Protein AF-A0A5D2LCI1-F1 (afdb_monomer)

Mean predicted aligned error: 9.77 Å

pLDDT: mean 77.8, std 13.32, range [40.31, 94.5]

Sequence (131 aa):
MELATDKFLALASKKVVVLVDDGNFLAWKQHVLLIAKTHRLQMFLEGTINIPPRMVVDEDGVSVEKPLYVHYKQQDSALTAWLLSTISPLLHNQLVGNSGSSCKLWKAHMHIFGPHSTTKAMRYRSLLHNV

Structure (mmCIF, N/CA/C/O backbone):
data_AF-A0A5D2LCI1-F1
#
_entry.id   AF-A0A5D2LCI1-F1
#
loop_
_atom_site.group_PDB
_atom_site.id
_atom_site.type_symbol
_atom_site.label_atom_id
_atom_site.label_alt_id
_atom_site.label_comp_id
_atom_site.label_asym_id
_atom_site.label_entity_id
_atom_site.label_seq_id
_atom_site.pdbx_PDB_ins_code
_atom_site.Cartn_x
_atom_site.Cartn_y
_atom_site.Cartn_z
_atom_site.occupancy
_atom_site.B_iso_or_equiv
_atom_site.auth_seq_id
_atom_site.auth_comp_id
_atom_site.auth_asym_id
_atom_site.auth_atom_id
_atom_site.pdbx_PDB_model_num
ATOM 1 N N . MET A 1 1 ? -12.586 -13.270 11.402 1.00 48.69 1 MET A N 1
ATOM 2 C CA . MET A 1 1 ? -11.879 -12.193 10.667 1.00 48.69 1 MET A CA 1
ATOM 3 C C . MET A 1 1 ? -10.498 -12.653 10.189 1.00 48.69 1 MET A C 1
ATOM 5 O O . MET A 1 1 ? -10.115 -12.307 9.085 1.00 48.69 1 MET A O 1
ATOM 9 N N . GLU A 1 2 ? -9.821 -13.510 10.960 1.00 40.31 2 GLU A N 1
ATOM 10 C CA . GLU A 1 2 ? -8.517 -14.153 10.684 1.00 40.31 2 GLU A CA 1
ATOM 11 C C . GLU A 1 2 ? -8.432 -14.883 9.325 1.00 40.31 2 GLU A C 1
ATOM 13 O O . GLU A 1 2 ? -7.557 -14.600 8.513 1.00 40.31 2 GLU A O 1
ATOM 18 N N . LEU A 1 3 ? -9.452 -15.682 8.987 1.00 42.62 3 LEU A N 1
ATOM 19 C CA . LEU A 1 3 ? -9.507 -16.460 7.740 1.00 42.62 3 LEU A CA 1
ATOM 20 C C . LEU A 1 3 ? -9.463 -15.613 6.449 1.00 42.62 3 LEU A C 1
ATOM 22 O O . LEU A 1 3 ? -9.072 -16.110 5.393 1.00 42.62 3 LEU A O 1
ATOM 26 N N . ALA A 1 4 ? -9.904 -14.351 6.497 1.00 53.44 4 ALA A N 1
ATOM 27 C CA . ALA A 1 4 ? -9.892 -13.464 5.332 1.00 53.44 4 ALA A CA 1
ATOM 28 C C . ALA A 1 4 ? -8.503 -12.850 5.105 1.00 53.44 4 ALA A C 1
ATOM 30 O O . ALA A 1 4 ? -8.072 -12.715 3.959 1.00 53.44 4 ALA A O 1
ATOM 31 N N . THR A 1 5 ? -7.799 -12.532 6.192 1.00 53.97 5 THR A N 1
ATOM 32 C CA . THR A 1 5 ? -6.439 -11.990 6.173 1.00 53.97 5 THR A CA 1
ATOM 33 C C . THR A 1 5 ? -5.434 -13.055 5.736 1.00 53.97 5 THR A C 1
ATOM 35 O O . THR A 1 5 ? -4.593 -12.777 4.887 1.00 53.97 5 THR A O 1
ATOM 38 N N . ASP A 1 6 ? -5.585 -14.299 6.194 1.00 58.38 6 ASP A N 1
ATOM 39 C CA . ASP A 1 6 ? -4.702 -15.404 5.791 1.00 58.38 6 ASP A CA 1
ATOM 40 C C . ASP A 1 6 ? -4.864 -15.768 4.315 1.00 58.38 6 ASP A C 1
ATOM 42 O O . ASP A 1 6 ? -3.885 -15.972 3.598 1.00 58.38 6 ASP A O 1
ATOM 46 N N . LYS A 1 7 ? -6.106 -15.783 3.814 1.00 59.00 7 LYS A N 1
ATOM 47 C CA . LYS A 1 7 ? -6.382 -15.991 2.384 1.00 59.00 7 LYS A CA 1
ATOM 48 C C . LYS A 1 7 ? -5.862 -14.837 1.526 1.00 59.00 7 LYS A C 1
ATOM 50 O O . LYS A 1 7 ? -5.358 -15.085 0.432 1.00 59.00 7 LYS A O 1
ATOM 55 N N . PHE A 1 8 ? -5.960 -13.600 2.021 1.00 59.72 8 PHE A N 1
ATOM 56 C CA . PHE A 1 8 ? -5.376 -12.422 1.378 1.00 59.72 8 PHE A CA 1
ATOM 57 C C . PHE A 1 8 ? -3.855 -12.558 1.268 1.00 59.72 8 PHE A C 1
ATOM 59 O O . PHE A 1 8 ? -3.321 -12.451 0.168 1.00 59.72 8 PHE A O 1
ATOM 66 N N . LEU A 1 9 ? -3.173 -12.883 2.371 1.00 60.41 9 LEU A N 1
ATOM 67 C CA . LEU A 1 9 ? -1.721 -13.067 2.412 1.00 60.41 9 LEU A CA 1
ATOM 68 C C . LEU A 1 9 ? -1.252 -14.268 1.575 1.00 60.41 9 LEU A C 1
ATOM 70 O O . LEU A 1 9 ? -0.218 -14.182 0.916 1.00 60.41 9 LEU A O 1
ATOM 74 N N . ALA A 1 10 ? -2.020 -15.358 1.524 1.00 59.25 10 ALA A N 1
ATOM 75 C CA . ALA A 1 10 ? -1.705 -16.529 0.705 1.00 59.25 10 ALA A CA 1
ATOM 76 C C . ALA A 1 10 ? -1.850 -16.260 -0.807 1.00 59.25 10 ALA A C 1
ATOM 78 O O . ALA A 1 10 ? -0.992 -16.672 -1.593 1.00 59.25 10 ALA A O 1
ATOM 79 N N . LEU A 1 11 ? -2.905 -15.547 -1.228 1.00 54.59 11 LEU A N 1
ATOM 80 C CA . LEU A 1 11 ? -3.106 -15.152 -2.630 1.00 54.59 11 LEU A CA 1
ATOM 81 C C . LEU A 1 11 ? -2.053 -14.129 -3.073 1.00 54.59 11 LEU A C 1
ATOM 83 O O . LEU A 1 11 ? -1.497 -14.234 -4.166 1.00 54.59 11 LEU A O 1
ATOM 87 N N . ALA A 1 12 ? -1.759 -13.178 -2.190 1.00 55.22 12 ALA A N 1
ATOM 88 C CA . ALA A 1 12 ? -0.676 -12.225 -2.319 1.00 55.22 12 ALA A CA 1
ATOM 89 C C . ALA A 1 12 ? 0.687 -12.911 -2.479 1.00 55.22 12 ALA A C 1
ATOM 91 O O . ALA A 1 12 ? 1.426 -12.606 -3.403 1.00 55.22 12 ALA A O 1
ATOM 92 N N . SER A 1 13 ? 1.027 -13.857 -1.606 1.00 54.28 13 SER A N 1
ATOM 93 C CA . SER A 1 13 ? 2.355 -14.475 -1.553 1.00 54.28 13 SER A CA 1
ATOM 94 C C . SER A 1 13 ? 2.696 -15.282 -2.811 1.00 54.28 13 SER A C 1
ATOM 96 O O . SER A 1 13 ? 3.824 -15.220 -3.299 1.00 54.28 13 SER A O 1
ATOM 98 N N . LYS A 1 14 ? 1.725 -15.999 -3.394 1.00 52.75 14 LYS A N 1
ATOM 99 C CA . LYS A 1 14 ? 2.001 -17.008 -4.432 1.00 52.75 14 LYS A CA 1
ATOM 100 C C . LYS A 1 14 ? 2.452 -16.439 -5.788 1.00 52.75 14 LYS A C 1
ATOM 102 O O . LYS A 1 14 ? 2.969 -17.192 -6.607 1.00 52.75 14 LYS A O 1
ATOM 107 N N . LYS A 1 15 ? 2.252 -15.140 -6.047 1.00 48.56 15 LYS A N 1
ATOM 108 C CA . LYS A 1 15 ? 2.573 -14.495 -7.341 1.00 48.56 15 LYS A CA 1
ATOM 109 C C . LYS A 1 15 ? 3.530 -13.297 -7.232 1.00 48.56 15 LYS A C 1
ATOM 111 O O . LYS A 1 15 ? 3.937 -12.756 -8.252 1.00 48.56 15 LYS A O 1
ATOM 116 N N . VAL A 1 16 ? 3.896 -12.895 -6.014 1.00 51.84 16 VAL A N 1
ATOM 117 C CA . VAL A 1 16 ? 4.587 -11.626 -5.711 1.00 51.84 16 VAL A CA 1
ATOM 118 C C . VAL A 1 16 ? 6.122 -11.719 -5.734 1.00 51.84 16 VAL A C 1
ATOM 120 O O . VAL A 1 16 ? 6.808 -10.708 -5.633 1.00 51.84 16 VAL A O 1
ATOM 123 N N . VAL A 1 17 ? 6.692 -12.900 -5.991 1.00 50.50 17 VAL A N 1
ATOM 124 C CA . VAL A 1 17 ? 8.153 -13.105 -6.111 1.00 50.50 17 VAL A CA 1
ATOM 125 C C . VAL A 1 17 ? 8.702 -12.633 -7.473 1.00 50.50 17 VAL A C 1
ATOM 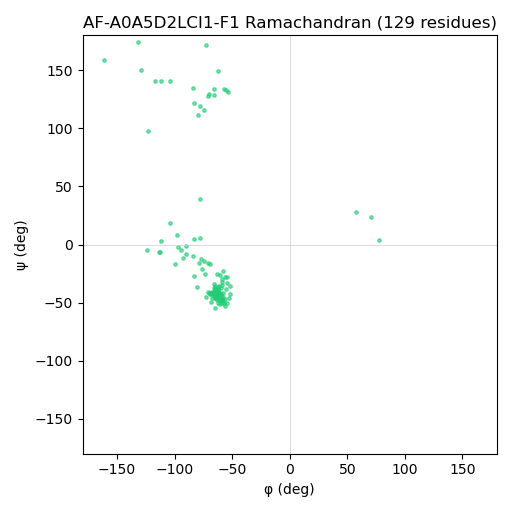127 O O . VAL A 1 17 ? 9.554 -13.270 -8.081 1.00 50.50 17 VAL A O 1
ATOM 130 N N . VAL A 1 18 ? 8.204 -11.513 -7.993 1.00 56.28 18 VAL A N 1
ATOM 131 C CA . VAL A 1 18 ? 8.859 -10.776 -9.075 1.00 56.28 18 VAL A CA 1
ATOM 132 C C . VAL A 1 18 ? 9.069 -9.374 -8.536 1.00 56.28 18 VAL A C 1
ATOM 134 O O . VAL A 1 18 ? 8.138 -8.572 -8.489 1.00 56.28 18 VAL A O 1
ATOM 137 N N . LEU A 1 19 ? 10.283 -9.122 -8.046 1.00 61.69 19 LEU A N 1
ATOM 138 C CA . LEU A 1 19 ? 10.680 -7.815 -7.541 1.00 61.69 19 LEU A CA 1
ATOM 139 C C . LEU A 1 19 ? 10.403 -6.757 -8.612 1.00 61.69 19 LEU A C 1
ATOM 141 O O . LEU A 1 19 ? 10.757 -6.942 -9.778 1.00 61.69 19 LEU A O 1
ATOM 145 N N . VAL A 1 20 ? 9.747 -5.666 -8.220 1.00 64.94 20 VAL A N 1
ATOM 146 C CA . VAL A 1 20 ? 9.392 -4.607 -9.165 1.00 64.94 20 VAL A CA 1
ATOM 147 C C . VAL A 1 20 ? 10.641 -3.924 -9.701 1.00 64.94 20 VAL A C 1
ATOM 149 O O . VAL A 1 20 ? 11.483 -3.465 -8.929 1.00 64.94 20 VAL A O 1
ATOM 152 N N . ASP A 1 21 ? 10.717 -3.832 -11.023 1.00 63.66 21 ASP A N 1
ATOM 153 C CA . ASP A 1 21 ? 11.673 -3.026 -11.765 1.00 63.66 21 ASP A CA 1
ATOM 154 C C . ASP A 1 21 ? 10.949 -2.210 -12.850 1.00 63.66 21 ASP A C 1
ATOM 156 O O . ASP A 1 21 ? 9.747 -2.350 -13.104 1.00 63.66 21 ASP A O 1
ATOM 160 N N . ASP A 1 22 ? 11.697 -1.346 -13.526 1.00 63.88 22 ASP A N 1
ATOM 161 C CA . ASP A 1 22 ? 11.190 -0.495 -14.602 1.00 63.88 22 ASP A CA 1
ATOM 162 C C . ASP A 1 22 ? 10.552 -1.262 -15.778 1.00 63.88 22 ASP A C 1
ATOM 164 O O . ASP A 1 22 ? 9.777 -0.698 -16.554 1.00 63.88 22 ASP A O 1
ATOM 168 N N . GLY A 1 23 ? 10.905 -2.534 -15.971 1.00 68.56 23 GLY A N 1
ATOM 169 C CA . GLY A 1 23 ? 10.372 -3.403 -17.018 1.00 68.56 23 GLY A CA 1
ATOM 170 C C . GLY A 1 23 ? 9.037 -4.054 -16.663 1.00 68.56 23 GLY A C 1
ATOM 171 O O . GLY A 1 23 ? 8.250 -4.328 -17.569 1.00 68.56 23 GLY A O 1
ATOM 172 N N . ASN A 1 24 ? 8.750 -4.268 -15.378 1.00 75.81 24 ASN A N 1
ATOM 173 C CA . ASN A 1 24 ? 7.550 -4.980 -14.927 1.00 75.81 24 ASN A CA 1
ATOM 174 C C . ASN A 1 24 ? 6.547 -4.101 -14.148 1.00 75.81 24 ASN A C 1
ATOM 176 O O . ASN A 1 24 ? 5.422 -4.541 -13.885 1.00 75.81 24 ASN A O 1
ATOM 180 N N . PHE A 1 25 ? 6.905 -2.847 -13.848 1.00 80.06 25 PHE A N 1
ATOM 181 C CA . PHE A 1 25 ? 6.115 -1.940 -13.013 1.00 80.06 25 PHE A CA 1
ATOM 182 C C . PHE A 1 25 ? 4.646 -1.798 -13.433 1.00 80.06 25 PHE A C 1
ATOM 184 O O . PHE A 1 25 ? 3.763 -1.807 -12.578 1.00 80.06 25 PHE A O 1
ATOM 191 N N . LEU A 1 26 ? 4.342 -1.681 -14.732 1.00 81.69 26 LEU A N 1
ATOM 192 C CA . LEU A 1 26 ? 2.955 -1.494 -15.183 1.00 81.69 26 LEU A CA 1
ATOM 193 C C . LEU A 1 26 ? 2.091 -2.738 -14.917 1.00 81.69 26 LEU A C 1
ATOM 195 O O . LEU A 1 26 ? 0.955 -2.616 -14.454 1.00 81.69 26 LEU A O 1
ATOM 199 N N . ALA A 1 27 ? 2.645 -3.927 -15.164 1.00 81.94 27 ALA A N 1
ATOM 200 C CA . ALA A 1 27 ? 1.975 -5.193 -14.888 1.00 81.94 27 ALA A CA 1
ATOM 201 C C . ALA A 1 27 ? 1.793 -5.399 -13.378 1.00 81.94 27 ALA A C 1
ATOM 203 O O . ALA A 1 27 ? 0.705 -5.770 -12.933 1.00 81.94 27 ALA A O 1
ATOM 204 N N . TRP A 1 28 ? 2.820 -5.078 -12.584 1.00 85.06 28 TRP A N 1
ATOM 205 C CA . TRP A 1 28 ? 2.734 -5.083 -11.124 1.00 85.06 28 TRP A CA 1
ATOM 206 C C . TRP A 1 28 ? 1.663 -4.113 -10.612 1.00 85.06 28 TRP A C 1
ATOM 208 O O . TRP A 1 28 ? 0.798 -4.510 -9.833 1.00 85.06 28 TRP A O 1
ATOM 218 N N . LYS A 1 29 ? 1.639 -2.869 -11.107 1.00 87.69 29 LYS A N 1
ATOM 219 C CA . LYS A 1 29 ? 0.649 -1.850 -10.730 1.00 87.69 29 LYS A CA 1
ATOM 220 C C . LYS A 1 29 ? -0.769 -2.357 -10.977 1.00 87.69 29 LYS A C 1
ATOM 222 O O . LYS A 1 29 ? -1.63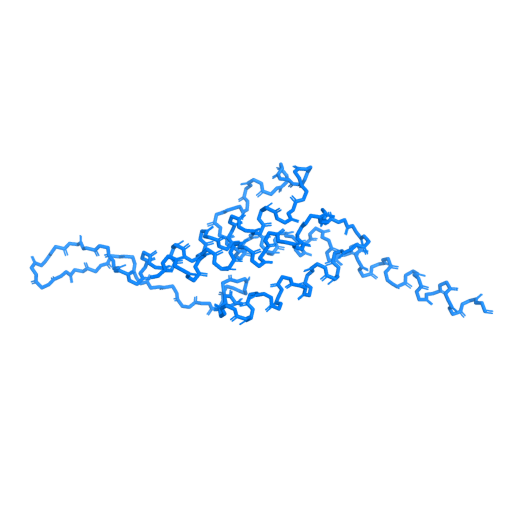5 -2.229 -10.113 1.00 87.69 29 LYS A O 1
ATOM 227 N N . GLN A 1 30 ? -1.013 -2.944 -12.148 1.00 87.06 30 GLN A N 1
ATOM 228 C CA . GLN A 1 30 ? -2.315 -3.512 -12.484 1.00 87.06 30 GLN A CA 1
ATOM 229 C C . GLN A 1 30 ? -2.671 -4.697 -11.579 1.00 87.06 30 GLN A C 1
ATOM 231 O O . GLN A 1 30 ? -3.811 -4.794 -11.126 1.00 87.06 30 GLN A O 1
ATOM 236 N N . HIS A 1 31 ? -1.705 -5.561 -11.264 1.00 86.94 31 HIS A N 1
ATOM 237 C CA . HIS A 1 31 ? -1.896 -6.678 -10.344 1.00 86.94 31 HIS A CA 1
ATOM 238 C C . HIS A 1 31 ? -2.284 -6.209 -8.936 1.00 86.94 31 HIS A C 1
ATOM 240 O O . HIS A 1 31 ? -3.275 -6.686 -8.380 1.00 86.94 31 HIS A O 1
ATOM 246 N N . VAL A 1 32 ? -1.565 -5.219 -8.397 1.00 88.88 32 VAL A N 1
ATOM 247 C CA . VAL A 1 32 ? -1.851 -4.637 -7.083 1.00 88.88 32 VAL A CA 1
ATOM 248 C C . VAL A 1 32 ? -3.250 -4.031 -7.038 1.00 88.88 32 VAL A C 1
ATOM 250 O O . VAL A 1 32 ? -4.011 -4.308 -6.111 1.00 88.88 32 VAL A O 1
ATOM 253 N N . LEU A 1 33 ? -3.630 -3.263 -8.064 1.00 90.88 33 LEU A N 1
ATOM 254 C CA . LEU A 1 33 ? -4.965 -2.667 -8.152 1.00 90.88 33 LEU A CA 1
ATOM 255 C C . LEU A 1 33 ? -6.078 -3.723 -8.222 1.00 90.88 33 LEU A C 1
ATOM 257 O O . LEU A 1 33 ? -7.132 -3.527 -7.621 1.00 90.88 33 LEU A O 1
ATOM 261 N N . LEU A 1 34 ? -5.866 -4.838 -8.928 1.00 88.81 34 LEU A N 1
ATOM 262 C CA . LEU A 1 34 ? -6.843 -5.930 -9.018 1.00 88.81 34 LEU A CA 1
ATOM 263 C C . LEU A 1 34 ? -7.017 -6.665 -7.684 1.00 88.81 34 LEU A C 1
ATOM 265 O O . LEU A 1 34 ? -8.150 -6.935 -7.281 1.00 88.81 34 LEU A O 1
ATOM 269 N N . ILE A 1 35 ? -5.923 -6.944 -6.970 1.00 87.19 35 ILE A N 1
ATOM 270 C CA . ILE A 1 35 ? -5.990 -7.525 -5.623 1.00 87.19 35 ILE A CA 1
ATOM 271 C C . ILE A 1 35 ? -6.704 -6.556 -4.675 1.00 87.19 35 ILE A C 1
ATOM 273 O O . ILE A 1 35 ? -7.678 -6.936 -4.026 1.00 87.19 35 ILE A O 1
ATOM 277 N N . ALA A 1 36 ? -6.300 -5.283 -4.650 1.00 90.38 36 ALA A N 1
ATOM 278 C CA . ALA A 1 36 ? -6.928 -4.283 -3.792 1.00 90.38 36 ALA A CA 1
ATOM 279 C C . ALA A 1 36 ? -8.434 -4.146 -4.077 1.00 90.38 36 ALA A C 1
ATOM 281 O O . ALA A 1 36 ? -9.231 -4.101 -3.143 1.00 90.38 36 ALA A O 1
ATOM 282 N N . LYS A 1 37 ? -8.850 -4.160 -5.350 1.00 90.31 37 LYS A N 1
ATOM 283 C CA . LYS A 1 37 ? -10.268 -4.185 -5.752 1.00 90.31 37 LYS A CA 1
ATOM 284 C C . LYS A 1 37 ? -11.010 -5.406 -5.220 1.00 90.31 37 LYS A C 1
ATOM 286 O O . LYS A 1 37 ? -12.076 -5.257 -4.627 1.00 90.31 37 LYS A O 1
ATOM 291 N N . THR A 1 38 ? -10.430 -6.593 -5.385 1.00 87.88 38 THR A N 1
ATOM 292 C CA . THR A 1 38 ? -11.030 -7.869 -4.955 1.00 87.88 38 THR A CA 1
ATOM 293 C C . THR A 1 38 ? -11.312 -7.882 -3.451 1.00 87.88 38 THR A C 1
ATOM 295 O O . THR A 1 38 ? -12.332 -8.407 -3.010 1.00 87.88 38 THR A O 1
ATOM 298 N N . HIS A 1 39 ? -10.449 -7.233 -2.667 1.00 86.81 39 HIS A N 1
ATOM 299 C CA . HIS A 1 39 ? -10.565 -7.146 -1.212 1.00 86.81 39 HIS A CA 1
ATOM 300 C C . HIS A 1 39 ? -11.208 -5.843 -0.706 1.00 86.81 39 HIS A C 1
ATOM 302 O O . HIS A 1 39 ? -11.239 -5.614 0.499 1.00 86.81 39 HIS A O 1
ATOM 308 N N . ARG A 1 40 ? -11.746 -4.994 -1.598 1.00 90.19 40 ARG A N 1
ATOM 309 C CA . ARG A 1 40 ? -12.330 -3.674 -1.267 1.00 90.19 40 ARG A CA 1
ATOM 310 C C . ARG A 1 40 ? -11.357 -2.717 -0.559 1.00 90.19 40 ARG A C 1
ATOM 312 O O . ARG A 1 40 ? -11.769 -1.820 0.168 1.00 90.19 40 ARG A O 1
ATOM 319 N N . LEU A 1 41 ? -10.063 -2.882 -0.815 1.00 92.88 41 LEU A N 1
ATOM 320 C CA . LEU A 1 41 ? -8.969 -2.093 -0.250 1.00 92.88 41 LEU A CA 1
ATOM 321 C C . LEU A 1 41 ? -8.502 -0.954 -1.173 1.00 92.88 41 LEU A C 1
ATOM 323 O O . LEU A 1 41 ? -7.632 -0.177 -0.796 1.00 92.88 41 LEU A O 1
ATOM 327 N N . GLN A 1 42 ? -9.067 -0.814 -2.378 1.00 92.69 42 GLN A N 1
ATOM 328 C CA . GLN A 1 42 ? -8.651 0.222 -3.340 1.00 92.69 42 GLN A CA 1
ATOM 329 C C . GLN A 1 42 ? -8.721 1.646 -2.755 1.00 92.69 42 GLN A C 1
ATOM 331 O O . GLN A 1 42 ? -7.811 2.441 -2.980 1.00 92.69 42 GLN A O 1
ATOM 336 N N . MET A 1 43 ? -9.745 1.946 -1.949 1.00 93.81 43 MET A N 1
ATOM 337 C CA . MET A 1 43 ? -9.922 3.268 -1.328 1.00 93.81 43 MET A CA 1
ATOM 338 C C . MET A 1 43 ? -8.783 3.640 -0.364 1.00 93.81 43 MET A C 1
ATOM 340 O O . MET A 1 43 ? -8.505 4.823 -0.170 1.00 93.81 43 MET A O 1
ATOM 344 N N . PHE A 1 44 ? -8.095 2.648 0.212 1.00 94.50 44 PHE A N 1
ATOM 345 C CA . PHE A 1 44 ? -6.910 2.878 1.040 1.00 94.50 44 PHE A CA 1
ATOM 346 C C . PHE A 1 44 ? -5.730 3.363 0.191 1.00 94.50 44 PHE A C 1
ATOM 348 O O . PHE A 1 44 ? -5.066 4.327 0.559 1.00 94.50 44 PHE A O 1
ATOM 355 N N . LEU A 1 45 ? -5.516 2.765 -0.988 1.00 94.06 45 LEU A N 1
ATOM 356 C CA . LEU A 1 45 ? -4.459 3.182 -1.921 1.00 94.06 45 LEU A CA 1
ATOM 357 C C . LEU A 1 45 ? -4.709 4.592 -2.469 1.00 94.06 45 LEU A C 1
ATOM 359 O O . LEU A 1 45 ? -3.787 5.399 -2.595 1.00 94.06 45 LEU A O 1
ATOM 363 N N . GLU A 1 46 ? -5.965 4.898 -2.785 1.00 92.12 46 GLU A N 1
ATOM 364 C CA . GLU A 1 46 ? -6.372 6.198 -3.326 1.00 92.12 46 GLU A CA 1
ATOM 365 C C . GLU A 1 46 ? -6.419 7.292 -2.251 1.00 92.12 46 GLU A C 1
ATOM 367 O O . GLU A 1 46 ? -6.294 8.477 -2.567 1.00 92.12 46 GLU A O 1
ATOM 372 N N . GLY A 1 47 ? -6.532 6.906 -0.976 1.00 91.25 47 GLY A N 1
ATOM 373 C CA . GLY A 1 47 ? -6.731 7.833 0.137 1.00 91.25 47 GLY A CA 1
ATOM 374 C C . GLY A 1 47 ? -8.127 8.458 0.147 1.00 91.25 47 GLY A C 1
ATOM 375 O O . GLY A 1 47 ? -8.298 9.551 0.675 1.00 91.25 47 GLY A O 1
ATOM 376 N N . THR A 1 48 ? -9.107 7.791 -0.465 1.00 93.12 48 THR A N 1
ATOM 377 C CA . THR A 1 48 ? -10.514 8.220 -0.547 1.00 93.12 48 THR A CA 1
ATOM 378 C C . THR A 1 48 ? -11.378 7.610 0.556 1.00 93.12 48 THR A C 1
ATOM 380 O O . THR A 1 48 ? -12.555 7.940 0.681 1.00 93.12 48 THR A O 1
ATOM 383 N N . ILE A 1 49 ? -10.805 6.721 1.372 1.00 91.44 49 ILE A N 1
ATOM 384 C CA . ILE A 1 49 ? -11.483 6.141 2.527 1.00 91.44 49 ILE A CA 1
ATOM 385 C C . ILE A 1 49 ? -11.780 7.205 3.590 1.00 91.44 49 ILE A C 1
ATOM 387 O O . ILE A 1 49 ? -10.914 7.990 3.973 1.00 91.44 49 ILE A O 1
ATOM 391 N N . ASN A 1 50 ? -13.010 7.198 4.102 1.00 89.75 50 ASN A N 1
ATOM 392 C CA . ASN A 1 50 ? -13.384 8.035 5.233 1.00 89.75 50 ASN A CA 1
ATOM 393 C C . ASN A 1 50 ? -12.782 7.456 6.523 1.00 89.75 50 ASN A C 1
ATOM 395 O O . ASN A 1 50 ? -13.127 6.341 6.919 1.00 89.75 50 ASN A O 1
ATOM 399 N N . ILE A 1 51 ? -11.870 8.195 7.156 1.00 89.56 51 I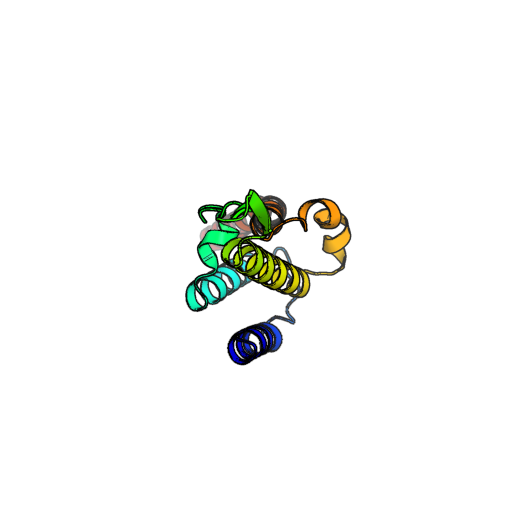LE A N 1
ATOM 400 C CA . ILE A 1 51 ? -11.159 7.747 8.357 1.00 89.56 51 ILE A CA 1
ATOM 401 C C . ILE A 1 51 ? -12.094 7.896 9.566 1.00 89.56 51 ILE A C 1
ATOM 403 O O . ILE A 1 51 ? -12.508 9.017 9.874 1.00 89.56 51 ILE A O 1
ATOM 407 N N . PRO A 1 52 ? -12.426 6.806 10.282 1.00 88.38 52 PRO A N 1
ATOM 408 C CA . PRO A 1 52 ? -13.260 6.897 11.474 1.00 88.38 52 PRO A CA 1
ATOM 409 C C . PRO A 1 52 ? -12.591 7.752 12.565 1.00 88.38 52 PRO A C 1
ATOM 411 O O . PRO A 1 52 ? -11.365 7.737 12.683 1.00 88.38 52 PRO A O 1
ATOM 414 N N . PRO A 1 53 ? -13.358 8.452 13.418 1.00 88.06 53 PRO A N 1
ATOM 415 C CA . PRO A 1 53 ? -12.800 9.122 14.589 1.00 88.06 53 PRO A CA 1
ATOM 416 C C . PRO A 1 53 ? -12.068 8.126 15.494 1.00 88.06 53 PRO A C 1
ATOM 418 O O . PRO A 1 53 ? -12.603 7.056 15.787 1.00 88.06 53 PRO A O 1
ATOM 421 N N . ARG A 1 54 ? -10.858 8.486 15.944 1.00 87.00 54 ARG A N 1
ATOM 422 C CA . ARG A 1 54 ? -10.036 7.633 16.816 1.00 87.00 54 ARG A CA 1
ATOM 423 C C . ARG A 1 54 ? -10.693 7.425 18.178 1.00 87.00 54 ARG A C 1
ATOM 425 O O . ARG A 1 54 ? -10.867 6.288 18.595 1.00 87.00 54 ARG A O 1
ATOM 432 N N . MET A 1 55 ? -11.029 8.520 18.852 1.00 85.19 55 MET A N 1
ATOM 433 C CA . MET A 1 55 ? -11.591 8.511 20.200 1.00 85.19 55 MET A CA 1
ATOM 434 C C . MET A 1 55 ? -13.036 8.988 20.147 1.00 85.19 55 MET A C 1
ATOM 436 O O . MET A 1 55 ? -13.350 9.931 19.417 1.00 85.19 55 MET A O 1
ATOM 440 N N . VAL A 1 56 ? -13.895 8.360 20.939 1.00 77.75 56 VAL A N 1
ATOM 441 C CA . VAL A 1 56 ? -15.230 8.871 21.255 1.00 77.75 56 VAL A CA 1
ATOM 442 C C . VAL A 1 56 ? -15.420 8.852 22.761 1.00 77.75 56 VAL A C 1
ATOM 444 O O . VAL A 1 56 ? -14.814 8.040 23.456 1.00 77.75 56 VAL A O 1
ATOM 447 N N . VAL A 1 57 ? -16.229 9.781 23.251 1.00 81.06 57 VAL A N 1
ATOM 448 C CA . VAL A 1 57 ? -16.664 9.789 24.643 1.00 81.06 57 VAL A CA 1
ATOM 449 C C . VAL A 1 57 ? -17.848 8.833 24.739 1.00 81.06 57 VAL A C 1
ATOM 451 O O . VAL A 1 57 ? -18.807 8.985 23.981 1.00 81.06 57 VAL A O 1
ATOM 454 N N . ASP A 1 58 ? -17.727 7.821 25.589 1.00 78.38 58 ASP A N 1
ATOM 455 C CA . ASP A 1 58 ? -18.806 6.883 25.902 1.00 78.38 58 ASP A CA 1
ATOM 456 C C . ASP A 1 58 ? -19.881 7.553 26.781 1.00 78.38 58 ASP A C 1
ATOM 458 O O . ASP A 1 58 ? -19.678 8.666 27.272 1.00 78.38 58 ASP A O 1
ATOM 462 N N . GLU A 1 59 ? -21.013 6.888 27.006 1.00 81.44 59 GLU A N 1
ATOM 463 C CA . GLU A 1 59 ? -22.107 7.381 27.856 1.00 81.44 59 GLU A CA 1
ATOM 464 C C . GLU A 1 59 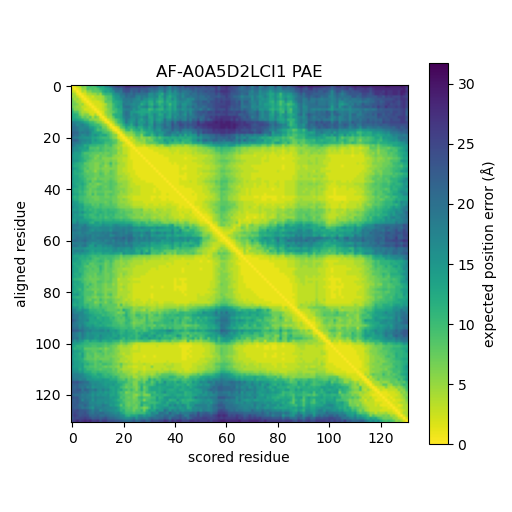? -21.638 7.707 29.287 1.00 81.44 59 GLU A C 1
ATOM 466 O O . GLU A 1 59 ? -22.140 8.644 29.904 1.00 81.44 59 GLU A O 1
ATOM 471 N N . ASP A 1 60 ? -20.590 7.024 29.760 1.00 82.50 60 ASP A N 1
ATOM 472 C CA . ASP A 1 60 ? -19.946 7.251 31.060 1.00 82.50 60 ASP A CA 1
ATOM 473 C C . ASP A 1 60 ? -18.913 8.399 31.065 1.00 82.50 60 ASP A C 1
ATOM 475 O O . ASP A 1 60 ? -18.202 8.611 32.050 1.00 82.50 60 ASP A O 1
ATOM 479 N N . GLY A 1 61 ? -18.757 9.139 29.962 1.00 80.81 61 GLY A N 1
ATOM 480 C CA . GLY A 1 61 ? -17.775 10.224 29.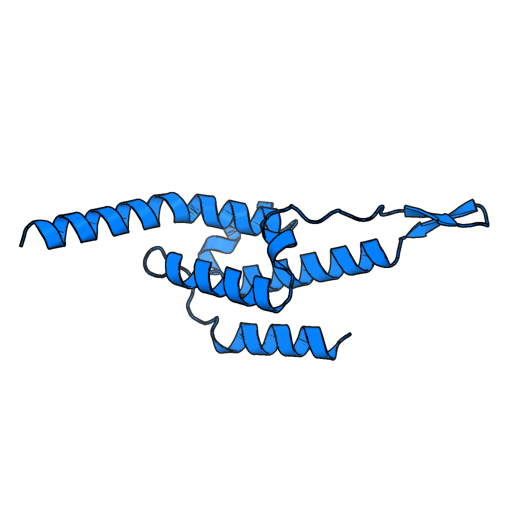857 1.00 80.81 61 GLY A CA 1
ATOM 481 C C . GLY A 1 61 ? -16.329 9.755 29.636 1.00 80.81 61 GLY A C 1
ATOM 482 O O . GLY A 1 61 ? -15.407 10.574 29.593 1.00 80.81 61 GLY A O 1
ATOM 483 N N . VAL A 1 62 ? -16.107 8.447 29.473 1.00 82.88 62 VAL A N 1
ATOM 484 C CA . VAL A 1 62 ? -14.781 7.852 29.264 1.00 82.88 62 VAL A CA 1
ATOM 485 C C . VAL A 1 62 ? -14.393 7.925 27.789 1.00 82.88 62 VAL A C 1
ATOM 487 O O . VAL A 1 62 ? -15.177 7.600 26.902 1.00 82.88 62 VAL A O 1
ATOM 490 N N . SER A 1 63 ? -13.156 8.338 27.511 1.00 81.25 63 SER A N 1
ATOM 491 C CA . SER A 1 63 ? -12.611 8.365 26.151 1.00 81.25 63 SER A CA 1
ATOM 492 C C . SER A 1 63 ? -12.168 6.961 25.734 1.00 81.25 63 SER A C 1
ATOM 494 O O . SER A 1 63 ? -11.190 6.435 26.267 1.00 81.25 63 SER A O 1
ATOM 496 N N . VAL A 1 64 ? -12.873 6.356 24.777 1.00 81.75 64 VAL A N 1
ATOM 497 C CA . VAL A 1 64 ? -12.618 4.991 24.291 1.00 81.75 64 VAL A CA 1
ATOM 498 C C . VAL A 1 64 ? -12.218 5.020 22.813 1.00 81.75 64 VAL A C 1
ATOM 500 O O . VAL A 1 64 ? -12.762 5.791 22.015 1.00 81.75 64 VAL A O 1
ATOM 503 N N . GLU A 1 65 ? -11.247 4.181 22.428 1.00 82.12 65 GLU A N 1
ATOM 504 C CA . GLU A 1 65 ? -10.855 4.025 21.023 1.00 82.12 65 GLU A CA 1
ATOM 505 C C . GLU A 1 65 ? -11.958 3.296 20.247 1.00 82.12 65 GLU A C 1
ATOM 507 O O . GLU A 1 65 ? -12.411 2.215 20.628 1.00 82.12 65 GLU A O 1
ATOM 512 N N . LYS A 1 66 ? -12.404 3.878 19.132 1.00 84.69 66 LYS A N 1
ATOM 513 C CA . LYS A 1 66 ? -13.517 3.316 18.368 1.00 84.69 66 LYS A CA 1
ATOM 514 C C . LYS A 1 66 ? -13.094 2.006 17.686 1.00 84.69 66 LYS A C 1
ATOM 516 O O . LYS A 1 66 ? -12.144 2.029 16.898 1.00 84.69 66 LYS A O 1
ATOM 521 N N . PRO A 1 67 ? -13.849 0.899 17.825 1.00 87.06 67 PRO A N 1
ATOM 522 C CA . PRO A 1 67 ? -13.535 -0.360 17.137 1.00 87.06 67 PRO A CA 1
ATOM 523 C C . PRO A 1 67 ? -13.394 -0.211 15.613 1.00 87.06 67 PRO A C 1
ATOM 525 O O . PRO A 1 67 ? -12.565 -0.865 14.985 1.00 87.06 67 PRO A O 1
ATOM 528 N N . LEU A 1 68 ? -14.159 0.708 15.013 1.00 87.75 68 LEU A N 1
ATOM 529 C CA . LEU A 1 68 ? -14.062 1.032 13.587 1.00 87.75 68 LEU A CA 1
ATOM 530 C C . LEU A 1 68 ? -12.710 1.654 13.208 1.00 87.75 68 LEU A C 1
ATOM 532 O O . LEU A 1 68 ? -12.179 1.342 12.144 1.00 87.75 68 LEU A O 1
ATOM 536 N N . TYR A 1 69 ? -12.140 2.507 14.065 1.00 89.31 69 TYR A N 1
ATOM 537 C CA . TYR A 1 69 ? -10.814 3.085 13.842 1.00 89.31 69 TYR A CA 1
ATOM 538 C C . TYR A 1 69 ? -9.722 2.017 13.954 1.00 89.31 69 TYR A C 1
ATOM 540 O O . TYR A 1 69 ? -8.822 1.966 13.114 1.00 89.31 69 TYR A O 1
ATOM 548 N N . VAL A 1 70 ? -9.835 1.118 14.938 1.00 89.56 70 VAL A N 1
ATOM 549 C CA . VAL A 1 70 ? -8.924 -0.028 15.088 1.00 89.56 70 VAL A CA 1
ATOM 550 C C . VAL A 1 70 ? -8.957 -0.908 13.838 1.00 89.56 70 VAL A C 1
ATOM 552 O O . VAL A 1 70 ? -7.904 -1.233 13.291 1.00 89.56 70 VAL A O 1
ATOM 555 N N . HIS A 1 71 ? -10.152 -1.229 13.333 1.00 89.44 71 HIS A N 1
ATOM 556 C CA . HIS A 1 71 ? -10.311 -2.026 12.117 1.00 89.44 71 HIS A CA 1
ATOM 557 C C . HIS A 1 71 ? -9.706 -1.339 10.885 1.00 89.44 71 HIS A C 1
ATOM 559 O O . HIS A 1 71 ? -8.947 -1.964 10.145 1.00 89.44 71 HIS A O 1
ATOM 565 N N . TYR A 1 72 ? -9.978 -0.042 10.702 1.00 92.75 72 TYR A N 1
ATOM 566 C CA . TYR A 1 72 ? -9.357 0.767 9.652 1.00 92.75 72 TYR A CA 1
ATOM 567 C C . TYR A 1 72 ? -7.824 0.692 9.721 1.00 92.75 72 TYR A C 1
ATOM 569 O O . TYR A 1 72 ? -7.168 0.377 8.728 1.00 92.75 72 TYR A O 1
ATOM 577 N N . LYS A 1 73 ? -7.247 0.921 10.907 1.00 91.62 73 LYS A N 1
ATOM 578 C CA . LYS A 1 73 ? -5.796 0.894 11.116 1.00 91.62 73 LYS A CA 1
ATOM 579 C C . LYS A 1 73 ? -5.214 -0.488 10.826 1.00 91.62 73 LYS A C 1
ATOM 581 O O . LYS A 1 73 ? -4.141 -0.586 10.233 1.00 91.62 73 LYS A O 1
ATOM 586 N N . GLN A 1 74 ? -5.909 -1.552 11.225 1.00 91.00 74 GLN A N 1
ATOM 587 C CA . GLN A 1 74 ? -5.489 -2.926 10.967 1.00 91.00 74 GLN A CA 1
ATOM 588 C C . GLN A 1 74 ? -5.469 -3.233 9.465 1.00 91.00 74 GLN A C 1
ATOM 590 O O . GLN A 1 74 ? -4.495 -3.806 8.978 1.00 91.00 74 GLN A O 1
ATOM 595 N N . GLN A 1 75 ? -6.495 -2.807 8.722 1.00 91.56 75 GLN A N 1
ATOM 596 C CA . GLN A 1 75 ? -6.551 -2.968 7.267 1.00 91.56 75 GLN A CA 1
ATOM 597 C C . GLN A 1 75 ? -5.453 -2.173 6.553 1.00 91.56 75 GLN A C 1
ATOM 599 O O . GLN A 1 75 ? -4.755 -2.734 5.708 1.00 91.56 75 GLN A O 1
ATOM 604 N N . ASP A 1 76 ? -5.249 -0.904 6.920 1.00 93.12 76 ASP A N 1
ATOM 605 C CA . ASP A 1 76 ? -4.197 -0.067 6.330 1.00 93.12 76 ASP A CA 1
ATOM 606 C C . ASP A 1 76 ? -2.796 -0.633 6.615 1.00 93.12 76 ASP A C 1
ATOM 608 O O . ASP A 1 76 ? -1.955 -0.711 5.717 1.00 93.12 76 ASP A O 1
ATOM 612 N N . SER A 1 77 ? -2.560 -1.112 7.840 1.00 90.25 77 SER A N 1
ATOM 613 C CA . SER A 1 77 ? -1.282 -1.724 8.230 1.00 90.25 77 SER A CA 1
ATOM 614 C C . SER A 1 77 ? -1.022 -3.026 7.472 1.00 90.25 77 SER A C 1
ATOM 616 O O . SER A 1 77 ? 0.078 -3.230 6.960 1.00 90.25 77 SER A O 1
ATOM 618 N N . ALA A 1 78 ? -2.033 -3.892 7.347 1.00 88.75 78 ALA A N 1
ATOM 619 C CA . ALA A 1 78 ? -1.921 -5.142 6.600 1.00 88.75 78 ALA A CA 1
ATOM 620 C C . ALA A 1 78 ? -1.645 -4.891 5.111 1.00 88.75 78 ALA A C 1
ATOM 622 O O . ALA A 1 78 ? -0.776 -5.534 4.521 1.00 88.75 78 ALA A O 1
ATOM 623 N N . LEU A 1 79 ? -2.336 -3.915 4.512 1.00 90.88 79 LEU A N 1
ATOM 624 C CA . LEU A 1 79 ? -2.116 -3.528 3.123 1.00 90.88 79 LEU A CA 1
ATOM 625 C C . LEU A 1 79 ? -0.718 -2.933 2.916 1.00 90.88 79 LEU A C 1
ATOM 627 O O . LEU A 1 79 ? -0.062 -3.247 1.927 1.00 90.88 79 LEU A O 1
ATOM 631 N N . THR A 1 80 ? -0.238 -2.120 3.857 1.00 89.44 80 THR A N 1
ATOM 632 C CA . THR A 1 80 ? 1.116 -1.548 3.827 1.00 89.44 80 THR A CA 1
ATOM 633 C C . THR A 1 80 ? 2.188 -2.632 3.908 1.00 89.44 80 THR A C 1
ATOM 635 O O . THR A 1 80 ? 3.112 -2.643 3.096 1.00 89.44 80 THR A O 1
ATOM 638 N N . ALA A 1 81 ? 2.053 -3.570 4.850 1.00 86.06 81 ALA A N 1
ATOM 639 C CA . ALA A 1 81 ? 2.980 -4.688 5.003 1.00 86.06 81 ALA A CA 1
ATOM 640 C C . ALA A 1 81 ? 3.013 -5.571 3.747 1.00 86.06 81 ALA A C 1
ATOM 642 O O . ALA A 1 81 ? 4.086 -5.960 3.284 1.00 86.06 81 ALA A O 1
ATOM 643 N N . TRP A 1 82 ? 1.847 -5.832 3.153 1.00 86.94 82 TRP A N 1
ATOM 644 C CA . TRP A 1 82 ? 1.758 -6.554 1.890 1.00 86.94 82 TRP A CA 1
ATOM 645 C C . TRP A 1 82 ? 2.399 -5.791 0.724 1.00 86.94 82 TRP A C 1
ATOM 647 O O . TRP A 1 82 ? 3.165 -6.371 -0.036 1.00 86.94 82 TRP A O 1
ATOM 657 N N . LEU A 1 83 ? 2.145 -4.488 0.583 1.00 86.38 83 LEU A N 1
ATOM 658 C CA . LEU A 1 83 ? 2.799 -3.686 -0.452 1.00 86.38 83 LEU A CA 1
ATOM 659 C C . LEU A 1 83 ? 4.323 -3.745 -0.312 1.00 86.38 83 LEU A C 1
ATOM 661 O O . LEU A 1 83 ? 5.005 -3.983 -1.305 1.00 86.38 83 LEU A O 1
ATOM 665 N N . LEU A 1 84 ? 4.856 -3.597 0.905 1.00 82.44 84 LEU A N 1
ATOM 666 C CA . LEU A 1 84 ? 6.295 -3.699 1.169 1.00 82.44 84 LEU A CA 1
ATOM 667 C C . LEU A 1 84 ? 6.874 -5.062 0.785 1.00 82.44 84 LEU A C 1
ATOM 669 O O . LEU A 1 84 ? 7.984 -5.104 0.254 1.00 82.44 84 LEU A O 1
ATOM 673 N N . SER A 1 85 ? 6.133 -6.155 0.996 1.00 80.56 85 SER A N 1
ATOM 674 C CA . SER A 1 85 ? 6.585 -7.497 0.604 1.00 80.56 85 SER A CA 1
ATOM 675 C C . SER A 1 85 ? 6.631 -7.701 -0.912 1.00 80.56 85 SER A C 1
ATOM 677 O O . SER A 1 85 ? 7.308 -8.612 -1.383 1.00 80.56 85 SER A O 1
ATOM 679 N N . THR A 1 86 ? 5.963 -6.835 -1.681 1.00 78.75 86 THR A N 1
ATOM 680 C CA . THR A 1 86 ? 5.986 -6.857 -3.152 1.00 78.75 86 THR A CA 1
ATOM 681 C C . THR A 1 86 ? 7.102 -6.018 -3.770 1.00 78.75 86 THR A C 1
ATOM 683 O O . THR A 1 86 ? 7.319 -6.064 -4.979 1.00 78.75 86 THR A O 1
ATOM 686 N N . ILE A 1 87 ? 7.805 -5.237 -2.951 1.00 75.38 87 ILE A N 1
ATOM 687 C CA . ILE A 1 87 ? 8.807 -4.272 -3.394 1.00 75.38 87 ILE A CA 1
ATOM 688 C C . ILE A 1 87 ? 10.205 -4.833 -3.134 1.00 75.38 87 ILE A C 1
ATOM 690 O O . ILE A 1 87 ? 10.462 -5.426 -2.088 1.00 75.38 87 ILE A O 1
ATOM 694 N N . SER A 1 88 ? 11.129 -4.597 -4.071 1.00 71.50 88 SER A N 1
ATOM 695 C CA . SER A 1 88 ? 12.543 -4.942 -3.896 1.00 71.50 88 SER A CA 1
ATOM 696 C C . SER A 1 88 ? 13.130 -4.311 -2.626 1.00 71.50 88 SER A C 1
ATOM 698 O O . SER A 1 88 ? 12.990 -3.097 -2.447 1.00 71.50 88 SER A O 1
ATOM 700 N N . PRO A 1 89 ? 13.860 -5.071 -1.787 1.00 69.12 89 PRO A N 1
ATOM 701 C CA . PRO A 1 89 ? 14.545 -4.530 -0.611 1.00 69.12 89 PRO A CA 1
ATOM 702 C C . PRO A 1 89 ? 15.487 -3.358 -0.928 1.00 69.12 89 PRO A C 1
ATOM 704 O O . PRO A 1 89 ? 15.657 -2.461 -0.108 1.00 69.12 89 PRO A O 1
ATOM 707 N N . LEU A 1 90 ? 16.041 -3.302 -2.146 1.00 67.50 90 LEU A N 1
ATOM 708 C CA . LEU A 1 90 ? 16.871 -2.186 -2.626 1.00 67.50 90 LEU A CA 1
ATOM 709 C C . LEU A 1 90 ? 16.138 -0.835 -2.604 1.00 67.50 90 LEU A C 1
ATOM 711 O O . LEU A 1 90 ? 16.758 0.210 -2.421 1.00 67.50 90 LEU A O 1
ATOM 715 N N . LEU A 1 91 ? 14.815 -0.857 -2.762 1.00 68.56 91 LEU A N 1
ATOM 716 C CA . LEU A 1 91 ? 13.961 0.328 -2.764 1.00 68.56 91 LEU A CA 1
ATOM 717 C C . LEU A 1 91 ? 13.403 0.631 -1.371 1.00 68.56 91 LEU A C 1
ATOM 719 O O . LEU A 1 91 ? 12.870 1.718 -1.158 1.00 68.56 91 LEU A O 1
ATOM 723 N N . HIS A 1 92 ? 13.529 -0.290 -0.404 1.00 69.62 92 HIS A N 1
ATOM 724 C CA . HIS A 1 92 ? 13.014 -0.076 0.952 1.00 69.62 92 HIS A CA 1
ATOM 725 C C . HIS A 1 92 ? 13.659 1.148 1.592 1.00 69.62 92 HIS A C 1
ATOM 727 O O . HIS A 1 92 ? 12.931 1.986 2.109 1.00 69.62 92 HIS A O 1
ATOM 733 N N . ASN A 1 93 ? 14.974 1.337 1.452 1.00 69.06 93 ASN A N 1
ATOM 734 C CA . ASN A 1 93 ? 15.679 2.507 1.997 1.00 69.06 93 ASN A CA 1
ATOM 735 C C . ASN A 1 93 ? 15.147 3.843 1.451 1.00 69.06 93 ASN A C 1
ATOM 737 O O . ASN A 1 93 ? 15.119 4.835 2.174 1.00 69.06 93 ASN A O 1
ATOM 741 N N . GLN A 1 94 ? 14.672 3.867 0.203 1.00 69.19 94 GLN A N 1
ATOM 742 C CA . GLN A 1 94 ? 14.058 5.055 -0.404 1.00 69.19 94 GLN A CA 1
ATOM 743 C C . GLN A 1 94 ? 12.604 5.269 0.050 1.00 69.19 94 GLN A C 1
ATOM 745 O O . GLN A 1 94 ? 12.040 6.348 -0.127 1.00 69.19 94 GLN A O 1
ATOM 750 N N . LEU A 1 95 ? 11.986 4.241 0.636 1.00 68.69 95 LEU A N 1
ATOM 751 C CA . LEU A 1 95 ? 10.572 4.196 1.005 1.00 68.69 95 LEU A CA 1
ATOM 752 C C . LEU A 1 95 ? 10.334 4.166 2.523 1.00 68.69 95 LEU A C 1
ATOM 754 O O . LEU A 1 95 ? 9.184 4.304 2.938 1.00 68.69 95 LEU A O 1
ATOM 758 N N . VAL A 1 96 ? 11.386 4.055 3.349 1.00 68.19 96 VAL A N 1
ATOM 759 C CA . VAL A 1 96 ? 11.312 4.011 4.826 1.00 68.19 96 VAL A CA 1
ATOM 760 C C . VAL A 1 96 ? 10.491 5.173 5.404 1.00 68.19 96 VAL 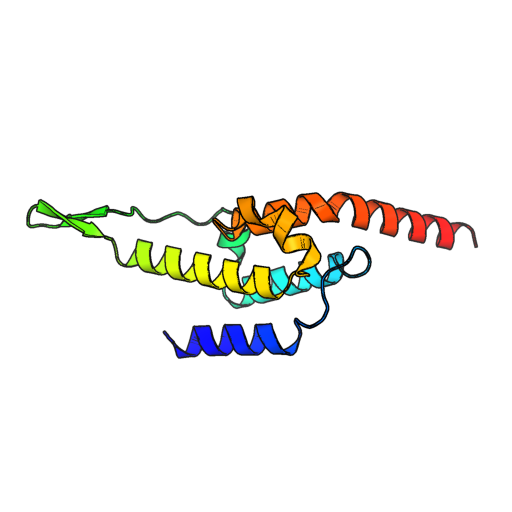A C 1
ATOM 762 O O . VAL A 1 96 ? 9.737 4.966 6.348 1.00 68.19 96 VAL A O 1
ATOM 765 N N . GLY A 1 97 ? 10.556 6.373 4.813 1.00 69.75 97 GLY A N 1
ATOM 766 C CA . GLY A 1 97 ? 9.778 7.539 5.265 1.00 69.75 97 GLY A CA 1
ATOM 767 C C . GLY A 1 97 ? 8.290 7.536 4.872 1.00 69.75 97 GLY A C 1
ATOM 768 O O . GLY A 1 97 ? 7.514 8.335 5.393 1.00 69.75 97 GLY A O 1
ATOM 769 N N . ASN A 1 98 ? 7.872 6.643 3.969 1.00 73.50 98 ASN A N 1
ATOM 770 C CA . ASN A 1 98 ? 6.533 6.625 3.367 1.00 73.50 98 ASN A CA 1
ATOM 771 C C . ASN A 1 98 ? 5.675 5.424 3.804 1.00 73.50 98 ASN A C 1
ATOM 773 O O . ASN A 1 98 ? 4.539 5.292 3.353 1.00 73.50 98 ASN A O 1
ATOM 777 N N . SER A 1 99 ? 6.177 4.579 4.707 1.00 70.38 99 SER A N 1
ATOM 778 C CA . SER A 1 99 ? 5.506 3.375 5.225 1.00 70.38 99 SER A CA 1
ATOM 779 C C . SER A 1 99 ? 4.434 3.650 6.292 1.00 70.38 99 SER A C 1
ATOM 781 O O . SER A 1 99 ? 3.875 2.721 6.862 1.00 70.38 99 SER A O 1
ATOM 783 N N . GLY A 1 100 ? 4.124 4.921 6.572 1.00 80.19 100 GLY A N 1
ATOM 784 C CA . GLY A 1 100 ? 3.130 5.300 7.583 1.00 80.19 100 GLY A CA 1
ATOM 785 C C . GLY A 1 100 ? 1.668 5.078 7.175 1.00 80.19 100 GLY A C 1
ATOM 786 O O . GLY A 1 100 ? 0.796 5.158 8.033 1.00 80.19 100 GLY A O 1
ATOM 787 N N . SER A 1 101 ? 1.393 4.851 5.887 1.00 90.25 101 SER A N 1
ATOM 788 C CA . SER A 1 101 ? 0.099 4.369 5.394 1.00 90.25 101 SER A CA 1
ATOM 789 C C . SER A 1 101 ? 0.231 3.777 3.996 1.00 90.25 101 SER A C 1
ATOM 791 O O . SER A 1 101 ? 1.139 4.136 3.234 1.00 90.25 101 SER A O 1
ATOM 793 N N . SER A 1 102 ? -0.723 2.932 3.617 1.00 91.75 102 SER A N 1
ATOM 794 C CA . SER A 1 102 ? -0.725 2.292 2.300 1.00 91.75 102 SER A CA 1
ATOM 795 C C . SER A 1 102 ? -0.840 3.319 1.168 1.00 91.75 102 SER A C 1
ATOM 797 O O . SER A 1 102 ? -0.155 3.197 0.154 1.00 91.75 102 SER A O 1
ATOM 799 N N . CYS A 1 103 ? -1.621 4.387 1.371 1.00 93.50 103 CYS A N 1
ATOM 800 C CA . CYS A 1 103 ? -1.757 5.513 0.443 1.00 93.50 103 CYS A CA 1
ATOM 801 C C . CYS A 1 103 ? -0.415 6.203 0.158 1.00 93.50 103 CYS A C 1
ATOM 803 O O . CYS A 1 103 ? -0.064 6.450 -0.998 1.00 93.50 103 CYS A O 1
ATOM 805 N N . LYS A 1 104 ? 0.345 6.530 1.213 1.00 91.06 104 LYS A N 1
ATOM 806 C CA . LYS A 1 104 ? 1.640 7.215 1.082 1.00 91.06 104 LYS A CA 1
ATOM 807 C C . LYS A 1 104 ? 2.644 6.332 0.357 1.00 91.06 104 LYS A C 1
ATOM 809 O O . LYS A 1 104 ? 3.283 6.792 -0.590 1.00 91.06 104 LYS A O 1
ATOM 814 N N . LEU A 1 105 ? 2.723 5.064 0.754 1.00 90.25 105 LEU A N 1
ATOM 815 C CA . LEU A 1 105 ? 3.605 4.091 0.127 1.00 90.25 105 LEU A CA 1
ATOM 816 C C . LEU A 1 105 ? 3.259 3.900 -1.356 1.00 90.25 105 LEU A C 1
ATOM 818 O O . LEU A 1 105 ? 4.143 3.960 -2.209 1.00 90.25 105 LEU A O 1
ATOM 822 N N . TRP A 1 106 ? 1.970 3.753 -1.674 1.00 91.31 106 TRP A N 1
ATOM 823 C CA . TRP A 1 106 ? 1.474 3.637 -3.044 1.00 91.31 106 TRP A CA 1
ATOM 824 C C . TRP A 1 106 ? 1.843 4.853 -3.899 1.00 91.31 106 TRP A C 1
ATOM 826 O O . TRP A 1 106 ? 2.418 4.699 -4.977 1.00 91.31 106 TRP A O 1
ATOM 836 N N . LYS A 1 107 ? 1.572 6.071 -3.411 1.00 90.56 107 LYS A N 1
ATOM 837 C CA . LYS A 1 107 ? 1.899 7.318 -4.121 1.00 90.56 107 LYS A CA 1
ATOM 838 C C . LYS A 1 107 ? 3.401 7.477 -4.348 1.00 90.56 107 LYS A C 1
ATOM 840 O O . LYS A 1 107 ? 3.800 7.837 -5.454 1.00 90.56 107 LYS A O 1
ATOM 845 N N . ALA A 1 108 ? 4.224 7.163 -3.348 1.00 88.25 108 ALA A N 1
ATOM 846 C CA . ALA A 1 108 ? 5.678 7.183 -3.488 1.00 88.25 108 ALA A CA 1
ATOM 847 C C . ALA A 1 108 ? 6.147 6.216 -4.586 1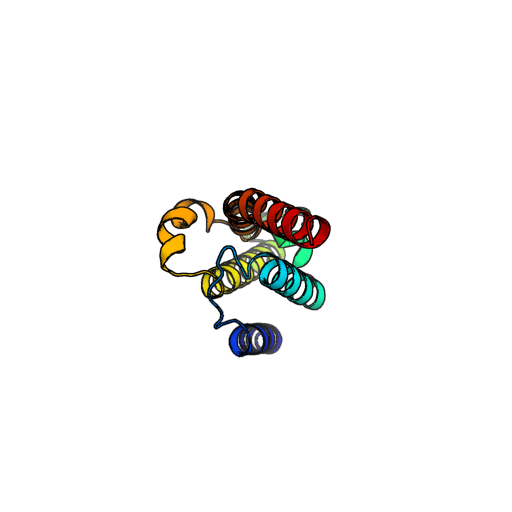.00 88.25 108 ALA A C 1
ATOM 849 O O . ALA A 1 108 ? 6.955 6.583 -5.436 1.00 88.25 108 ALA A O 1
ATOM 850 N N . HIS A 1 109 ? 5.570 5.013 -4.634 1.00 84.69 109 HIS A N 1
ATOM 851 C CA . HIS A 1 109 ? 5.880 4.036 -5.675 1.00 84.69 109 HIS A CA 1
ATOM 852 C C . HIS A 1 109 ? 5.495 4.531 -7.076 1.00 84.69 109 HIS A C 1
ATOM 854 O O . HIS A 1 109 ? 6.283 4.433 -8.016 1.00 84.69 109 HIS A O 1
ATOM 860 N N . MET A 1 110 ? 4.303 5.120 -7.215 1.00 87.88 110 MET A N 1
ATOM 861 C CA . MET A 1 110 ? 3.858 5.712 -8.480 1.00 87.88 110 MET A CA 1
ATOM 862 C C . MET A 1 110 ? 4.760 6.863 -8.934 1.00 87.88 110 MET A C 1
ATOM 864 O O . MET A 1 110 ? 4.984 7.014 -10.132 1.00 87.88 110 MET A O 1
ATOM 868 N N . HIS A 1 111 ? 5.282 7.659 -8.000 1.00 85.81 111 HIS A N 1
ATOM 869 C CA . HIS A 1 111 ? 6.180 8.769 -8.303 1.00 85.81 111 HIS A CA 1
ATOM 870 C C . HIS A 1 111 ? 7.547 8.293 -8.815 1.00 85.81 111 HIS A C 1
ATOM 872 O O . HIS A 1 111 ? 8.065 8.861 -9.771 1.00 85.81 111 HIS A O 1
ATOM 878 N N . ILE A 1 112 ? 8.114 7.238 -8.219 1.00 81.06 112 ILE A N 1
ATOM 879 C CA . ILE A 1 112 ? 9.430 6.702 -8.611 1.00 81.06 112 ILE A CA 1
ATOM 880 C C . ILE A 1 112 ? 9.373 6.068 -10.009 1.00 81.06 112 ILE A C 1
ATOM 882 O O . ILE A 1 112 ? 10.186 6.389 -10.872 1.00 81.06 112 ILE A O 1
ATOM 886 N N . PHE A 1 113 ? 8.388 5.203 -10.259 1.00 76.00 113 PHE A N 1
ATOM 887 C CA . PHE A 1 113 ? 8.352 4.371 -11.470 1.00 76.00 113 PHE A CA 1
ATOM 888 C C . PHE A 1 113 ? 7.431 4.894 -12.581 1.00 76.00 113 PHE A C 1
ATOM 890 O O . PHE A 1 113 ? 7.529 4.480 -13.743 1.00 76.00 113 PHE A O 1
ATOM 897 N N . GLY A 1 114 ? 6.518 5.814 -12.259 1.00 74.88 114 GLY A N 1
ATOM 898 C CA . GLY A 1 114 ? 5.579 6.398 -13.218 1.00 74.88 114 GLY A CA 1
ATOM 899 C C . GLY A 1 114 ? 6.274 7.055 -14.417 1.00 74.88 114 GLY A C 1
ATOM 900 O O . GLY A 1 114 ? 5.975 6.676 -15.549 1.00 74.88 114 GLY A O 1
ATOM 901 N N . PRO A 1 115 ? 7.231 7.979 -14.211 1.00 75.38 115 PRO A N 1
ATOM 902 C CA . PRO A 1 115 ? 7.930 8.654 -15.310 1.00 75.38 115 PRO A CA 1
ATOM 903 C C . PRO A 1 115 ? 8.813 7.722 -16.154 1.00 75.38 115 PRO A C 1
ATOM 905 O O . PRO A 1 115 ? 8.943 7.902 -17.368 1.00 75.38 115 PRO A O 1
ATOM 908 N N . HIS A 1 116 ? 9.425 6.712 -15.528 1.00 68.12 116 HIS A N 1
ATOM 909 C CA . HIS A 1 116 ? 10.324 5.796 -16.227 1.00 68.12 116 HIS A CA 1
ATOM 910 C C . HIS A 1 116 ? 9.549 4.837 -17.142 1.00 68.12 116 HIS A C 1
ATOM 912 O O . HIS A 1 116 ? 9.897 4.655 -18.313 1.00 68.12 116 HIS A O 1
ATOM 918 N N . SER A 1 117 ? 8.454 4.266 -16.635 1.00 63.66 117 SER A N 1
ATOM 919 C CA . SER A 1 117 ? 7.624 3.318 -17.386 1.00 63.66 117 SER A CA 1
ATOM 920 C C . SER A 1 117 ? 6.973 3.943 -18.627 1.00 63.66 117 SER A C 1
ATOM 922 O O . SER A 1 117 ? 6.950 3.315 -19.688 1.00 63.66 117 SER A O 1
ATOM 924 N N . THR A 1 118 ? 6.510 5.195 -18.547 1.00 66.81 118 THR A N 1
ATOM 925 C CA . THR A 1 118 ? 5.937 5.915 -19.697 1.00 66.81 118 THR A CA 1
ATOM 926 C C . THR A 1 118 ? 6.990 6.219 -20.759 1.00 66.81 118 THR A C 1
ATOM 928 O O . THR A 1 118 ? 6.769 5.933 -21.936 1.00 66.81 118 THR A O 1
ATOM 931 N N . THR A 1 119 ? 8.160 6.718 -20.356 1.00 69.50 119 THR A N 1
ATOM 932 C CA . THR A 1 119 ? 9.272 7.029 -21.269 1.00 69.50 119 THR A CA 1
ATOM 933 C C . THR A 1 119 ? 9.751 5.783 -22.011 1.00 69.50 119 THR A C 1
ATOM 935 O O . THR A 1 119 ? 9.934 5.802 -23.230 1.00 69.50 119 THR A O 1
ATOM 938 N N . LYS A 1 120 ? 9.913 4.666 -21.296 1.00 67.69 120 LYS A N 1
ATOM 939 C CA . LYS A 1 120 ? 10.337 3.388 -21.876 1.00 67.69 120 LYS A CA 1
ATOM 940 C C . LYS A 1 120 ? 9.291 2.832 -22.850 1.00 67.69 120 LYS A C 1
ATOM 942 O O . LYS A 1 120 ? 9.646 2.437 -23.959 1.00 67.69 120 LYS A O 1
ATOM 947 N N . ALA A 1 121 ? 8.005 2.882 -22.496 1.00 70.06 121 ALA A N 1
ATOM 948 C CA . ALA A 1 121 ? 6.917 2.477 -23.389 1.00 70.06 121 ALA A CA 1
ATOM 949 C C . ALA A 1 121 ? 6.852 3.331 -24.670 1.00 70.06 121 ALA A C 1
ATOM 951 O O . ALA A 1 121 ? 6.661 2.793 -25.760 1.00 70.06 121 ALA A O 1
ATOM 952 N N . MET A 1 122 ? 7.050 4.650 -24.562 1.00 73.19 122 MET A N 1
ATOM 953 C CA . MET A 1 122 ? 7.110 5.545 -25.724 1.00 73.19 122 MET A CA 1
ATOM 954 C C . MET A 1 122 ? 8.309 5.236 -26.627 1.00 73.19 122 MET A C 1
ATOM 956 O O . MET A 1 122 ? 8.150 5.178 -27.845 1.00 73.19 122 MET A O 1
ATOM 960 N N . ARG A 1 123 ? 9.491 4.978 -26.047 1.00 72.88 123 ARG A N 1
ATOM 961 C CA . ARG A 1 123 ? 10.688 4.581 -26.809 1.00 72.88 123 ARG A CA 1
ATOM 962 C C . ARG A 1 123 ? 10.459 3.298 -27.606 1.00 72.88 123 ARG A C 1
ATOM 964 O O . ARG A 1 123 ? 10.758 3.280 -28.794 1.00 72.88 123 ARG A O 1
ATOM 971 N N . TYR A 1 124 ? 9.880 2.260 -26.998 1.00 76.56 124 TYR A N 1
ATOM 972 C CA . TYR A 1 124 ? 9.567 1.021 -27.719 1.00 76.56 124 TYR A CA 1
ATOM 973 C C . TYR A 1 124 ? 8.568 1.235 -28.860 1.00 76.56 124 TYR A C 1
ATOM 975 O O . TYR A 1 124 ? 8.766 0.695 -29.944 1.00 76.56 124 TYR A O 1
ATOM 983 N N . ARG A 1 125 ? 7.530 2.060 -28.658 1.00 76.69 125 ARG A N 1
ATOM 984 C CA . ARG A 1 125 ? 6.578 2.406 -29.730 1.00 76.69 125 ARG A CA 1
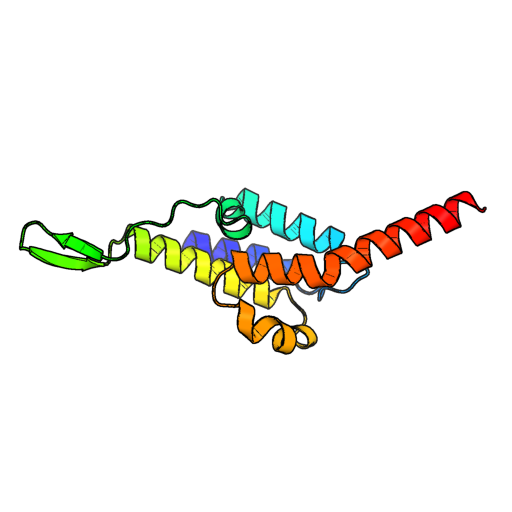ATOM 985 C C . ARG A 1 125 ? 7.256 3.117 -30.901 1.00 76.69 125 ARG A C 1
ATOM 987 O O . ARG A 1 125 ? 6.965 2.790 -32.043 1.00 76.69 125 ARG A O 1
ATOM 994 N N . SER A 1 126 ? 8.165 4.049 -30.619 1.00 78.69 126 SER A N 1
ATOM 995 C CA . SER A 1 126 ? 8.930 4.756 -31.653 1.00 78.69 126 SER A CA 1
ATOM 996 C C . SER A 1 126 ? 9.843 3.810 -32.442 1.00 78.69 126 SER A C 1
ATOM 998 O O . SER A 1 126 ? 9.889 3.879 -33.665 1.00 78.69 126 SER A O 1
ATOM 1000 N N . LEU A 1 127 ? 10.514 2.871 -31.766 1.00 82.62 127 LEU A N 1
ATOM 1001 C CA . LEU A 1 127 ? 11.364 1.873 -32.425 1.00 82.62 127 LEU A CA 1
ATOM 1002 C C . LEU A 1 127 ? 10.569 0.929 -33.335 1.00 82.62 127 LEU A C 1
ATOM 1004 O O . LEU A 1 127 ? 11.043 0.607 -34.414 1.00 82.62 127 LEU A O 1
ATOM 1008 N N . LEU A 1 128 ? 9.365 0.517 -32.930 1.00 81.81 128 LEU A N 1
ATOM 1009 C CA . LEU A 1 128 ? 8.506 -0.359 -33.738 1.00 81.81 128 LEU A CA 1
ATOM 1010 C C . LEU A 1 128 ? 7.861 0.350 -34.935 1.00 81.81 128 LEU A C 1
ATOM 1012 O O . LEU A 1 128 ? 7.521 -0.309 -35.906 1.00 81.81 128 LEU A O 1
ATOM 1016 N N . HIS A 1 129 ? 7.674 1.669 -34.866 1.00 75.50 129 HIS A N 1
ATOM 1017 C CA . HIS A 1 129 ? 7.131 2.465 -35.971 1.00 75.50 129 HIS A CA 1
ATOM 1018 C C . HIS A 1 129 ? 8.212 2.877 -36.994 1.00 75.50 129 HIS A C 1
ATOM 1020 O O . HIS A 1 129 ? 7.892 3.408 -38.053 1.00 75.50 129 HIS A O 1
ATOM 1026 N N . ASN A 1 130 ? 9.491 2.660 -36.676 1.00 60.38 130 ASN A N 1
ATOM 1027 C CA . ASN A 1 130 ? 10.633 2.954 -37.547 1.00 60.38 130 ASN A CA 1
ATOM 1028 C C . ASN A 1 130 ? 11.233 1.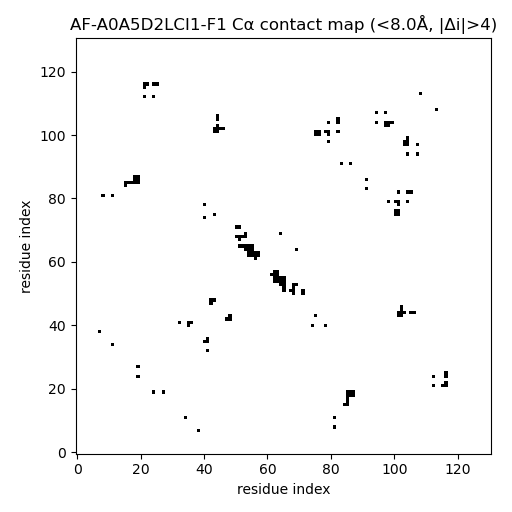688 -38.201 1.00 60.38 130 ASN A C 1
ATOM 1030 O O . ASN A 1 130 ? 12.381 1.725 -38.644 1.00 60.38 130 ASN A O 1
ATOM 1034 N N . VAL A 1 131 ? 10.478 0.582 -38.241 1.00 51.59 131 VAL A N 1
ATOM 1035 C CA . VAL A 1 131 ? 10.789 -0.674 -38.957 1.00 51.59 131 VAL A CA 1
ATOM 1036 C C . VAL A 1 131 ? 9.754 -0.870 -40.054 1.00 51.59 131 VAL A C 1
ATOM 1038 O O . VAL A 1 131 ? 10.165 -1.240 -41.173 1.00 51.59 131 VAL A O 1
#

Secondary structure (DSSP, 8-state):
-HHHHHHHHHHHHTT--S---TTTHHHHHHHHHHHHHHTT-HHHHHT-S-PPPSEEE-TTS-EEE-HHHHHHHHHHHHHHHHHHHTS-HHHHHHHGGGTT-HHHHHHHHHHHHHHHHHHHHHHHHHHHHT-

Solvent-accessible surface area (backbone atoms only — not comparable to full-atom values): 7503 Å² total; per-residue (Å²): 118,66,74,59,54,53,52,48,51,52,64,51,59,78,73,36,88,57,63,60,42,76,89,44,41,70,62,49,53,53,50,53,51,52,53,26,51,76,70,70,43,44,39,47,50,74,62,71,56,84,79,57,64,55,66,43,69,44,97,86,69,47,80,41,74,32,71,64,26,54,51,50,51,50,51,39,49,51,51,29,54,52,54,55,69,38,44,39,72,86,51,43,79,82,38,65,89,30,67,88,37,28,25,47,37,46,52,54,51,49,64,69,47,46,66,54,38,52,52,52,54,52,52,54,53,53,58,64,73,73,111

Organism: Gossypium tomentosum (NCBI:txid34277)

Foldseek 3Di:
DVVVLVVLVVVLPPPLPPADDLVCLVVVLVVLCVSCVVVVNNCQQVVVDDQDDQWDQDPVRDTDGDVSNVVVQVSFLSLLVSVVSSHDPVCCVVCVVQSPGNNSSNVSSCVVNVVSNVVVVVVVVVVVVVD

Nearest PDB structures (foldseek):
  6nrb-assembly1_1  TM=2.511E-01  e=6.053E+00  Homo sapiens

Radius of gyration: 18.45 Å; Cα contacts (8 Å, |Δi|>4): 91; chains: 1; bounding box: 39×27×70 Å